Protein AF-T0ZGY7-F1 (afdb_monomer)

InterPro domains:
  IPR004468 CTP synthase [PTHR11550] (2-83)
  IPR029062 Class I glutamine amidotransferase-like [G3DSA:3.40.50.880] (34-83)
  IPR029062 Class I glutamine amidotransferase-like [SSF52317] (36-82)

Organism: NCBI:txid410659

Secondary structure (DSSP, 8-state):
---HHHHHHHHTT---PPP--HHHHHHHHHHHT--EEEEEEEEES--S-GGGGHHHHHHHHHHHHHHTEEEEEEEEEHHHH--

Structure (mmCIF, N/CA/C/O backbone):
data_AF-T0ZGY7-F1
#
_entry.id   AF-T0ZGY7-F1
#
loop_
_atom_site.group_PDB
_atom_site.id
_atom_site.type_symbol
_atom_site.label_atom_id
_atom_site.label_alt_id
_atom_site.label_comp_id
_atom_site.label_asym_id
_atom_site.label_entity_id
_atom_site.label_seq_id
_atom_site.pdbx_PDB_ins_code
_atom_site.Cartn_x
_atom_site.Cartn_y
_atom_site.Cartn_z
_atom_site.occupancy
_atom_site.B_iso_or_equiv
_atom_site.auth_seq_id
_atom_site.auth_comp_id
_atom_site.auth_asym_id
_atom_site.auth_atom_id
_atom_site.pdbx_PDB_model_num
ATOM 1 N N . ARG A 1 1 ? 5.250 8.295 -19.467 1.00 60.25 1 ARG A N 1
ATOM 2 C CA . ARG A 1 1 ? 6.491 7.489 -19.600 1.00 60.25 1 ARG A CA 1
ATOM 3 C C . ARG A 1 1 ? 7.595 8.418 -20.086 1.00 60.25 1 ARG A C 1
ATOM 5 O O . ARG A 1 1 ? 7.597 8.750 -21.257 1.00 60.25 1 ARG A O 1
ATOM 12 N N . GLN A 1 2 ? 8.457 8.885 -19.186 1.00 80.00 2 GLN A N 1
ATOM 13 C CA . GLN A 1 2 ? 9.455 9.931 -19.466 1.00 80.00 2 GLN A CA 1
ATOM 14 C C . GLN A 1 2 ? 10.836 9.366 -19.886 1.00 80.00 2 GLN A C 1
ATOM 16 O O . GLN A 1 2 ? 11.792 10.118 -19.999 1.00 80.00 2 GLN A O 1
ATOM 21 N N . ASN A 1 3 ? 10.966 8.044 -20.106 1.00 85.50 3 ASN A N 1
ATOM 22 C CA . ASN A 1 3 ? 12.212 7.343 -20.495 1.00 85.50 3 ASN A CA 1
ATOM 23 C C . ASN A 1 3 ? 13.436 7.596 -19.581 1.00 85.50 3 ASN A C 1
ATOM 25 O O . ASN A 1 3 ? 14.578 7.405 -20.005 1.00 85.50 3 ASN A O 1
ATOM 29 N N . LEU A 1 4 ? 13.205 8.025 -18.336 1.00 91.62 4 LEU A N 1
ATOM 30 C CA . LEU A 1 4 ? 14.248 8.379 -17.370 1.00 91.62 4 LEU A CA 1
ATOM 31 C C . LEU A 1 4 ? 15.169 7.194 -17.046 1.00 91.62 4 LEU A C 1
ATOM 33 O O . LEU A 1 4 ? 16.387 7.335 -17.034 1.00 91.62 4 LEU A O 1
ATOM 37 N N . ASP A 1 5 ? 14.585 6.015 -16.858 1.00 90.94 5 ASP A N 1
ATOM 38 C CA . ASP A 1 5 ? 15.284 4.747 -16.659 1.00 90.94 5 ASP A CA 1
ATOM 39 C C . ASP A 1 5 ? 16.304 4.477 -17.776 1.00 90.94 5 ASP A C 1
ATOM 41 O O . ASP A 1 5 ? 17.468 4.176 -17.513 1.00 90.94 5 ASP A O 1
ATOM 45 N N .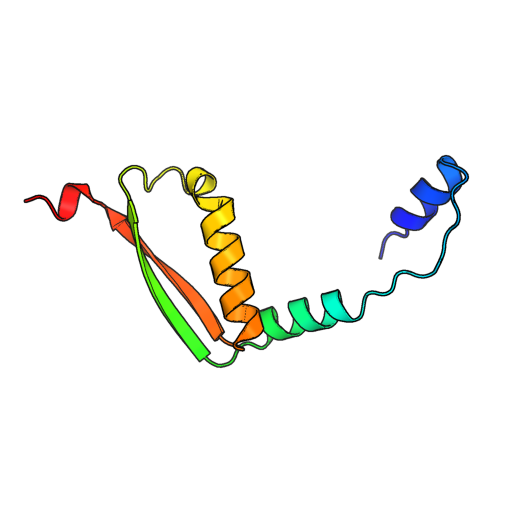 ARG A 1 6 ? 15.906 4.678 -19.037 1.00 89.81 6 ARG A N 1
ATOM 46 C CA . ARG A 1 6 ? 16.785 4.474 -20.195 1.00 89.81 6 ARG A CA 1
ATOM 47 C C . ARG A 1 6 ? 17.900 5.519 -20.286 1.00 89.81 6 ARG A C 1
ATOM 49 O O . ARG A 1 6 ? 18.996 5.189 -20.741 1.00 89.81 6 ARG A O 1
ATOM 56 N N . LEU A 1 7 ? 17.632 6.764 -19.890 1.00 92.38 7 LEU A N 1
ATOM 57 C CA . LEU A 1 7 ? 18.645 7.824 -19.836 1.00 92.38 7 LEU A CA 1
ATOM 58 C C . LEU A 1 7 ? 19.709 7.523 -18.775 1.00 92.38 7 LEU A C 1
ATOM 60 O O . LEU A 1 7 ? 20.898 7.596 -19.083 1.00 92.38 7 LEU A O 1
ATOM 64 N N . ILE A 1 8 ? 19.290 7.111 -17.575 1.00 93.81 8 ILE A N 1
ATOM 65 C CA . ILE A 1 8 ? 20.194 6.740 -16.478 1.00 93.81 8 ILE A CA 1
ATOM 66 C C . ILE A 1 8 ? 21.068 5.547 -16.883 1.00 93.81 8 ILE A C 1
ATOM 68 O O . ILE A 1 8 ? 22.289 5.618 -16.771 1.00 93.81 8 ILE A O 1
ATOM 72 N N . LEU A 1 9 ? 20.472 4.477 -17.424 1.00 94.38 9 LEU A N 1
ATOM 73 C CA . LEU A 1 9 ? 21.221 3.291 -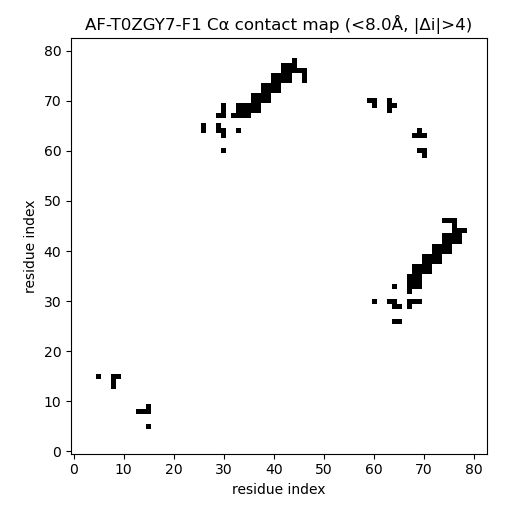17.861 1.00 94.38 9 LEU A CA 1
ATOM 74 C C . LEU A 1 9 ? 22.248 3.627 -18.950 1.00 94.38 9 LEU A C 1
ATOM 76 O O . LEU A 1 9 ? 23.368 3.122 -18.918 1.00 94.38 9 LEU A O 1
ATOM 80 N N . ARG A 1 10 ? 21.899 4.524 -19.882 1.00 93.56 10 ARG A N 1
ATOM 81 C CA . ARG A 1 10 ? 22.825 5.004 -20.916 1.00 93.56 10 ARG A CA 1
ATOM 82 C C . ARG A 1 10 ? 23.986 5.794 -20.319 1.00 93.56 10 ARG A C 1
ATOM 84 O O . ARG A 1 10 ? 25.126 5.552 -20.702 1.00 93.56 10 ARG A O 1
ATOM 91 N N . TYR A 1 11 ? 23.703 6.720 -19.404 1.00 96.12 11 TYR A N 1
ATOM 92 C CA . TYR A 1 11 ? 24.727 7.531 -18.742 1.00 96.12 11 TYR A CA 1
ATOM 93 C C . TYR A 1 11 ? 25.710 6.660 -17.952 1.00 96.12 11 TYR A C 1
ATOM 95 O O . TYR A 1 11 ? 26.922 6.831 -18.059 1.00 96.12 11 TYR A O 1
ATOM 103 N N . LEU A 1 12 ? 25.189 5.660 -17.239 1.00 97.25 12 LEU A N 1
ATOM 104 C CA . LEU A 1 12 ? 25.980 4.712 -16.455 1.00 97.25 12 LEU A CA 1
ATOM 105 C C . LEU A 1 12 ? 26.619 3.593 -17.298 1.00 97.25 12 LEU A C 1
ATOM 107 O O . LEU A 1 12 ? 27.298 2.735 -16.740 1.00 97.25 12 LEU A O 1
ATOM 111 N N . LYS A 1 13 ? 26.416 3.583 -18.626 1.00 95.94 13 LYS A N 1
ATOM 112 C CA . LYS A 1 13 ? 26.887 2.533 -19.551 1.00 95.94 13 LYS A CA 1
ATOM 113 C C . LYS A 1 13 ? 26.468 1.115 -19.123 1.00 95.94 13 LYS A C 1
ATOM 115 O O . LYS A 1 13 ? 27.206 0.153 -19.326 1.00 95.94 13 LYS A O 1
ATOM 120 N N . LEU A 1 14 ? 25.277 0.981 -18.540 1.00 96.00 14 LEU A N 1
ATOM 121 C CA . LEU A 1 14 ? 24.721 -0.294 -18.094 1.00 96.00 14 LEU A CA 1
ATOM 122 C C . LEU A 1 14 ? 23.854 -0.942 -19.187 1.00 96.00 14 LEU A C 1
ATOM 124 O O . LEU A 1 14 ? 23.233 -0.233 -19.988 1.00 96.00 14 LEU A O 1
ATOM 128 N N . PRO A 1 15 ? 23.747 -2.284 -19.210 1.00 91.75 15 PRO A N 1
ATOM 129 C CA . PRO A 1 15 ? 22.787 -2.975 -20.061 1.00 91.75 15 PRO A CA 1
ATOM 130 C C . PRO A 1 15 ? 21.365 -2.456 -19.823 1.00 91.75 15 PRO A C 1
ATOM 132 O O . PRO A 1 15 ? 20.948 -2.251 -18.684 1.00 91.75 15 PRO A O 1
ATOM 135 N N . SER A 1 16 ? 20.599 -2.277 -20.900 1.00 87.88 16 SER A N 1
ATOM 136 C CA . SER A 1 16 ? 19.216 -1.787 -20.841 1.00 87.88 16 SER A CA 1
ATOM 137 C C . SER A 1 16 ? 18.233 -2.850 -21.339 1.00 87.88 16 SER A C 1
ATOM 139 O O . SER A 1 16 ? 17.673 -2.715 -22.429 1.00 87.88 16 SER A O 1
ATOM 141 N N . PRO A 1 17 ? 18.037 -3.947 -20.581 1.00 88.12 17 PRO A N 1
ATOM 142 C CA . PRO A 1 17 ? 17.003 -4.914 -20.903 1.00 88.12 17 PRO A CA 1
ATOM 143 C C . PRO A 1 17 ? 15.620 -4.296 -20.681 1.00 88.12 17 PRO A C 1
ATOM 145 O O . PRO A 1 17 ? 15.426 -3.406 -19.850 1.00 88.12 17 PRO A O 1
ATOM 148 N N . GLN A 1 18 ? 14.626 -4.800 -21.404 1.00 86.62 18 GLN A N 1
ATOM 149 C CA . GLN A 1 18 ? 13.250 -4.367 -21.211 1.00 86.62 18 GLN A CA 1
ATOM 150 C C . GLN A 1 18 ? 12.746 -4.792 -19.821 1.00 86.62 18 GLN A C 1
ATOM 152 O O . GLN A 1 18 ? 12.810 -5.967 -19.454 1.00 86.62 18 GLN A O 1
ATOM 157 N N . ALA A 1 19 ? 12.220 -3.838 -19.049 1.00 87.69 19 ALA A N 1
ATOM 158 C CA . ALA A 1 19 ? 11.731 -4.104 -17.700 1.00 87.69 19 ALA A CA 1
ATOM 159 C C . ALA A 1 19 ? 10.527 -5.066 -17.708 1.00 87.69 19 ALA A C 1
ATOM 161 O O . ALA A 1 19 ? 9.499 -4.814 -18.348 1.00 87.69 19 ALA A O 1
ATOM 162 N N . LYS A 1 20 ? 10.624 -6.154 -16.935 1.00 91.50 20 LYS A N 1
ATOM 163 C CA . LYS A 1 20 ? 9.530 -7.112 -16.720 1.00 91.50 20 LYS A CA 1
ATOM 164 C C . LYS A 1 20 ? 8.557 -6.576 -15.669 1.00 91.50 20 LYS A C 1
ATOM 166 O O . LYS A 1 20 ? 8.632 -6.911 -14.495 1.00 91.50 20 LYS A O 1
ATOM 171 N N . LEU A 1 21 ? 7.608 -5.753 -16.104 1.00 93.00 21 LEU A N 1
ATOM 172 C CA . LEU A 1 21 ? 6.641 -5.090 -15.214 1.00 93.00 21 LEU A CA 1
ATOM 173 C C . LEU A 1 21 ? 5.388 -5.928 -14.899 1.00 93.00 21 LEU A C 1
ATOM 175 O O . LEU A 1 21 ? 4.429 -5.390 -14.359 1.00 93.00 21 LEU A O 1
ATOM 179 N N . GLY A 1 22 ? 5.355 -7.216 -15.255 1.00 95.75 22 GLY A N 1
ATOM 180 C CA . GLY A 1 22 ? 4.183 -8.085 -15.067 1.00 95.75 22 GLY A CA 1
ATOM 181 C C . GLY A 1 22 ? 3.657 -8.100 -13.623 1.00 95.75 22 GLY A C 1
ATOM 182 O O . GLY A 1 22 ? 2.509 -7.710 -13.412 1.00 95.75 22 GLY A O 1
ATOM 183 N N . PRO A 1 23 ? 4.493 -8.448 -12.625 1.00 93.12 23 PRO A N 1
ATOM 184 C CA . PRO A 1 23 ? 4.090 -8.436 -11.218 1.00 93.12 23 PRO A CA 1
ATOM 185 C C . PRO A 1 23 ? 3.633 -7.055 -10.740 1.00 93.12 23 PRO A C 1
ATOM 187 O O . PRO A 1 23 ? 2.668 -6.938 -9.992 1.00 93.12 23 PRO A O 1
ATOM 190 N N . TRP A 1 24 ? 4.286 -5.997 -11.224 1.00 93.94 24 TRP A N 1
ATOM 191 C CA . TRP A 1 24 ? 3.974 -4.629 -10.820 1.00 93.94 24 TRP A CA 1
ATOM 192 C C . TRP A 1 24 ? 2.628 -4.151 -11.364 1.00 93.94 24 TRP A C 1
ATOM 194 O O . TRP A 1 24 ? 1.820 -3.593 -10.629 1.00 93.94 24 TRP A O 1
ATOM 204 N N . LYS A 1 25 ? 2.327 -4.466 -12.629 1.00 94.94 25 LYS A N 1
ATOM 205 C CA . LYS A 1 25 ? 1.002 -4.228 -13.216 1.00 94.94 25 LYS A CA 1
ATOM 206 C C . LYS A 1 25 ? -0.091 -5.001 -12.478 1.00 94.94 25 LYS A C 1
ATOM 208 O O . LYS A 1 25 ? -1.168 -4.453 -12.268 1.00 94.94 25 LYS A O 1
ATOM 213 N N . ALA A 1 26 ? 0.184 -6.248 -12.092 1.00 94.19 26 ALA A N 1
ATOM 214 C CA . ALA A 1 26 ? -0.759 -7.062 -11.334 1.00 94.19 26 ALA A CA 1
ATOM 215 C C . ALA A 1 26 ? -1.044 -6.452 -9.956 1.00 94.19 26 ALA A C 1
ATOM 217 O O . ALA A 1 26 ? -2.208 -6.325 -9.587 1.00 94.19 26 ALA A O 1
ATOM 218 N N . LEU A 1 27 ? -0.010 -6.001 -9.233 1.00 93.88 27 LEU A N 1
ATOM 219 C CA . LEU A 1 27 ? -0.206 -5.316 -7.956 1.00 93.88 27 LEU A CA 1
ATOM 220 C C . LEU A 1 27 ? -1.049 -4.050 -8.126 1.00 93.88 27 LEU A C 1
ATOM 222 O O . LEU A 1 27 ? -2.047 -3.904 -7.429 1.00 93.88 27 LEU A O 1
ATOM 226 N N . VAL A 1 28 ? -0.687 -3.172 -9.069 1.00 94.31 28 VAL A N 1
ATOM 227 C CA . VAL A 1 28 ? -1.435 -1.928 -9.320 1.00 94.31 28 VAL A CA 1
ATOM 228 C C . VAL A 1 28 ? -2.898 -2.238 -9.629 1.00 94.31 28 VAL A C 1
ATOM 230 O O . VAL A 1 28 ? -3.778 -1.659 -9.006 1.00 94.31 28 VAL A O 1
ATOM 233 N N . SER A 1 29 ? -3.162 -3.201 -10.518 1.00 95.38 29 SER A N 1
ATOM 234 C CA . SER A 1 29 ? -4.526 -3.638 -10.838 1.00 95.38 29 SER A CA 1
ATOM 235 C C . SER A 1 29 ? -5.283 -4.130 -9.605 1.00 95.38 29 SER A C 1
ATOM 237 O O . SER A 1 29 ? -6.451 -3.799 -9.424 1.00 95.38 29 SER A O 1
ATOM 239 N N . ASN A 1 30 ? -4.639 -4.922 -8.750 1.00 94.50 30 ASN A N 1
ATOM 240 C CA . ASN A 1 30 ? -5.269 -5.455 -7.548 1.00 94.50 30 ASN A CA 1
ATOM 241 C C . ASN A 1 30 ? -5.596 -4.363 -6.520 1.00 94.50 30 ASN A C 1
ATOM 243 O O . ASN A 1 30 ? -6.637 -4.433 -5.871 1.00 94.50 30 ASN A O 1
ATOM 247 N N . VAL A 1 31 ? -4.735 -3.348 -6.397 1.00 93.44 31 VAL A N 1
ATOM 248 C CA . VAL A 1 31 ? -4.981 -2.174 -5.548 1.00 93.44 31 VAL A CA 1
ATOM 249 C C . VAL A 1 31 ? -6.143 -1.343 -6.101 1.00 93.44 31 VAL A C 1
ATOM 251 O O . VAL A 1 31 ? -7.057 -0.991 -5.358 1.00 93.44 31 VAL A O 1
ATOM 254 N N . THR A 1 32 ? -6.144 -1.040 -7.404 1.00 93.69 32 THR A N 1
ATOM 255 C CA . THR A 1 32 ? -7.145 -0.143 -8.008 1.00 93.69 32 THR A CA 1
ATOM 256 C C . THR A 1 32 ? -8.520 -0.790 -8.151 1.00 93.69 32 THR A C 1
ATOM 258 O O . THR A 1 32 ? -9.529 -0.100 -8.035 1.00 93.69 32 THR A O 1
ATOM 261 N N . ASN A 1 33 ? -8.572 -2.104 -8.389 1.00 95.25 33 ASN A N 1
ATOM 262 C CA . ASN A 1 33 ? -9.805 -2.837 -8.699 1.00 95.25 33 ASN A CA 1
ATOM 263 C C . ASN A 1 33 ? -10.347 -3.660 -7.517 1.00 95.25 33 ASN A C 1
ATOM 265 O O . ASN A 1 33 ? -11.195 -4.535 -7.715 1.00 95.25 33 ASN A O 1
ATOM 269 N N . ALA A 1 34 ? -9.858 -3.421 -6.297 1.00 94.25 34 ALA A N 1
ATOM 270 C CA . ALA A 1 34 ? -10.371 -4.072 -5.097 1.00 94.25 34 ALA A CA 1
ATOM 271 C C . ALA A 1 34 ? -11.884 -3.826 -4.937 1.00 94.25 34 ALA A C 1
ATOM 273 O O . ALA A 1 34 ? -12.348 -2.687 -5.000 1.00 94.25 34 ALA A O 1
ATOM 274 N N . LYS A 1 35 ? -12.655 -4.902 -4.731 1.00 93.44 35 LYS A N 1
ATOM 275 C CA . LYS A 1 35 ? -14.133 -4.859 -4.681 1.00 93.44 35 LYS A CA 1
ATOM 276 C C . LYS A 1 35 ? -14.703 -4.851 -3.268 1.00 93.44 35 LYS A C 1
ATOM 278 O O . LYS A 1 35 ? -15.860 -4.500 -3.074 1.00 93.44 35 LYS A O 1
ATOM 283 N N . ARG A 1 36 ? -13.915 -5.309 -2.301 1.00 95.81 36 ARG A N 1
ATOM 284 C CA . ARG A 1 36 ? -14.299 -5.398 -0.890 1.00 95.81 36 ARG A CA 1
ATOM 285 C C . ARG A 1 36 ? -13.528 -4.354 -0.105 1.00 95.81 36 ARG A C 1
ATOM 287 O O . ARG A 1 36 ? -12.418 -4.014 -0.501 1.00 95.81 36 ARG A O 1
ATOM 294 N N . THR A 1 37 ? -14.079 -3.904 1.012 1.00 97.19 37 THR A N 1
ATOM 295 C CA . THR A 1 37 ? -13.376 -3.031 1.956 1.00 97.19 37 THR A CA 1
ATOM 296 C C . THR A 1 37 ? -13.319 -3.724 3.308 1.00 97.19 37 THR A C 1
ATOM 298 O O . THR A 1 37 ? -14.305 -4.320 3.733 1.00 97.19 37 THR A O 1
ATOM 301 N N . VAL A 1 38 ? -12.160 -3.670 3.955 1.00 97.25 38 VAL A N 1
ATOM 302 C CA . VAL A 1 38 ? -11.946 -4.143 5.323 1.00 97.25 38 VAL A CA 1
ATOM 303 C C . VAL A 1 38 ? -11.499 -2.950 6.149 1.00 97.25 38 VAL A C 1
ATOM 305 O O . VAL A 1 38 ? -10.505 -2.311 5.804 1.00 97.25 38 VAL A O 1
ATOM 308 N N . SER A 1 39 ? -12.231 -2.660 7.219 1.00 97.44 39 SER A N 1
ATOM 309 C CA . SER A 1 39 ? -11.851 -1.634 8.188 1.00 97.44 39 SER A CA 1
ATOM 310 C C . SER A 1 39 ? -10.982 -2.247 9.281 1.00 97.44 39 SER A C 1
ATOM 312 O O . SER A 1 39 ? -11.304 -3.316 9.800 1.00 97.44 39 SER A O 1
ATOM 314 N N . ILE A 1 40 ? -9.875 -1.587 9.611 1.00 95.69 40 ILE A N 1
ATOM 315 C CA . ILE A 1 40 ? -8.924 -2.007 10.642 1.00 95.69 40 ILE A CA 1
ATOM 316 C C . ILE A 1 40 ? -8.701 -0.825 11.582 1.00 95.69 40 ILE A C 1
ATOM 318 O O . ILE A 1 40 ? -8.254 0.231 11.141 1.00 95.69 40 ILE A O 1
ATOM 322 N N . GLY A 1 41 ? -8.995 -1.018 12.867 1.00 93.56 41 GLY A N 1
ATOM 323 C CA . GLY A 1 41 ? -8.647 -0.064 13.916 1.00 93.56 41 GLY A CA 1
ATOM 324 C C . GLY A 1 41 ? -7.175 -0.196 14.305 1.00 93.56 41 GLY A C 1
ATOM 325 O O . GLY A 1 41 ? -6.736 -1.293 14.651 1.00 93.56 41 GLY A O 1
ATOM 326 N N . ILE A 1 42 ? -6.418 0.898 14.256 1.00 90.44 42 ILE A N 1
ATOM 327 C CA . ILE A 1 42 ? -5.053 0.986 14.779 1.00 90.44 42 ILE A CA 1
ATOM 328 C C . ILE A 1 42 ? -5.093 1.821 16.053 1.00 90.44 42 ILE A C 1
ATOM 330 O O . ILE A 1 42 ? -5.344 3.022 16.005 1.00 90.44 42 ILE A O 1
ATOM 334 N N . VAL A 1 43 ? -4.818 1.169 17.182 1.00 90.38 43 VAL A N 1
ATOM 335 C CA . VAL A 1 43 ? -4.662 1.831 18.480 1.00 90.38 43 VAL A CA 1
ATOM 336 C C . VAL A 1 43 ? -3.205 2.250 18.640 1.00 90.38 43 VAL A C 1
ATOM 338 O O . VAL A 1 43 ? -2.307 1.408 18.552 1.00 90.38 43 VAL A O 1
ATOM 341 N N . GLY A 1 44 ? -2.956 3.538 18.856 1.00 86.69 44 GLY A N 1
ATOM 342 C CA . GLY A 1 44 ? -1.603 4.074 18.956 1.00 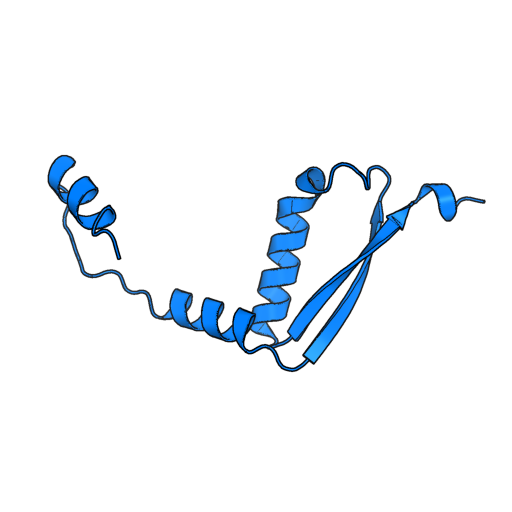86.69 44 GLY A CA 1
ATOM 343 C C . GLY A 1 44 ? -1.503 5.260 19.904 1.00 86.69 44 GLY A C 1
ATOM 344 O O . GLY A 1 44 ? -2.464 5.993 20.095 1.00 86.69 44 GLY A O 1
ATOM 345 N N . LYS A 1 45 ? -0.304 5.451 20.463 1.00 79.88 45 LYS A N 1
ATOM 346 C CA . LYS A 1 45 ? 0.022 6.565 21.367 1.00 79.88 45 LYS A CA 1
ATOM 347 C C . LYS A 1 45 ? 0.328 7.876 20.638 1.00 79.88 45 LYS A C 1
ATOM 349 O O . LYS A 1 45 ? 0.201 8.949 21.206 1.00 79.88 45 LYS A O 1
ATOM 354 N N . TYR A 1 46 ? 0.778 7.789 19.386 1.00 74.38 46 TYR A N 1
ATOM 355 C CA . TYR A 1 46 ? 1.184 8.943 18.580 1.00 74.38 46 TYR A CA 1
ATOM 356 C C . TYR A 1 46 ? 0.462 8.909 17.243 1.00 74.38 46 TYR A C 1
ATOM 358 O O . TYR A 1 46 ? 1.027 8.516 16.223 1.00 74.38 46 TYR A O 1
ATOM 366 N N . ILE A 1 47 ? -0.811 9.277 17.270 1.00 72.50 47 ILE A N 1
ATOM 367 C CA . ILE A 1 47 ? -1.676 9.224 16.092 1.00 72.50 47 ILE A CA 1
ATOM 368 C C . ILE A 1 47 ? -1.306 10.307 15.077 1.00 72.50 47 ILE A C 1
ATOM 370 O O . ILE A 1 47 ? -1.315 10.058 13.877 1.00 72.50 47 ILE A O 1
ATOM 374 N N . ASP A 1 48 ? -0.887 11.478 15.560 1.00 71.06 48 ASP A N 1
ATOM 375 C CA . ASP A 1 48 ? -0.577 12.640 14.719 1.00 71.06 48 ASP A CA 1
ATOM 376 C C . ASP A 1 48 ? 0.631 12.418 13.797 1.00 71.06 48 ASP A C 1
ATOM 378 O O . ASP A 1 48 ? 0.765 13.070 12.760 1.00 71.06 48 ASP A O 1
ATOM 382 N N . LEU A 1 49 ? 1.510 11.466 14.136 1.00 74.81 49 LEU A N 1
ATOM 383 C CA . LEU A 1 49 ? 2.675 11.112 13.330 1.00 74.81 49 LEU A CA 1
ATOM 384 C C . LEU A 1 49 ? 2.439 9.797 12.581 1.00 74.81 49 LEU A C 1
ATOM 386 O O . LEU A 1 49 ? 3.055 8.768 12.868 1.00 74.81 49 LEU A O 1
ATOM 390 N N . HIS A 1 50 ? 1.577 9.854 11.567 1.00 69.38 50 HIS A N 1
ATOM 391 C CA . HIS A 1 50 ? 1.262 8.718 10.692 1.00 69.38 50 HIS A CA 1
ATOM 392 C C . HIS A 1 50 ? 2.513 8.082 10.049 1.00 69.38 50 HIS A C 1
ATOM 394 O O . HIS A 1 50 ? 2.537 6.874 9.797 1.00 69.38 50 HIS A O 1
ATOM 400 N N . ASP A 1 51 ? 3.576 8.864 9.827 1.00 79.38 51 ASP A N 1
ATOM 401 C CA . ASP A 1 51 ? 4.839 8.384 9.254 1.00 79.38 51 ASP A CA 1
ATOM 402 C C . ASP A 1 51 ? 5.541 7.337 10.130 1.00 79.38 51 ASP A C 1
ATOM 404 O O . ASP A 1 51 ? 6.179 6.425 9.596 1.00 79.38 51 ASP A O 1
ATOM 408 N N . SER A 1 52 ? 5.343 7.376 11.453 1.00 84.19 52 SER A N 1
ATOM 409 C CA . SER A 1 52 ? 5.847 6.349 12.379 1.00 84.19 52 SER A CA 1
ATOM 410 C C . SER A 1 52 ? 5.331 4.948 12.037 1.00 84.19 52 SER A C 1
ATOM 412 O O . SER A 1 52 ? 5.979 3.947 12.341 1.00 84.19 52 SER A O 1
ATOM 414 N N . TYR A 1 53 ? 4.181 4.868 11.365 1.00 88.00 53 TYR A N 1
ATOM 415 C CA . TYR A 1 53 ? 3.506 3.627 11.005 1.00 88.00 53 TYR A CA 1
ATOM 416 C C . TYR A 1 53 ? 3.588 3.316 9.508 1.00 88.00 53 TYR A C 1
ATOM 418 O O . TYR A 1 53 ? 2.935 2.381 9.043 1.00 88.00 53 TYR A O 1
ATOM 426 N N . LYS A 1 54 ? 4.401 4.044 8.730 1.00 90.44 54 LYS A N 1
ATOM 427 C CA . LYS A 1 54 ? 4.428 3.916 7.266 1.00 90.44 54 LYS A CA 1
ATOM 428 C C . LYS A 1 54 ? 4.616 2.472 6.800 1.00 90.44 54 LYS A C 1
ATOM 430 O O . LYS A 1 54 ? 3.821 1.977 6.006 1.00 90.44 54 LYS A O 1
ATOM 435 N N . SER A 1 55 ? 5.605 1.765 7.342 1.00 93.38 55 SER A N 1
ATOM 436 C CA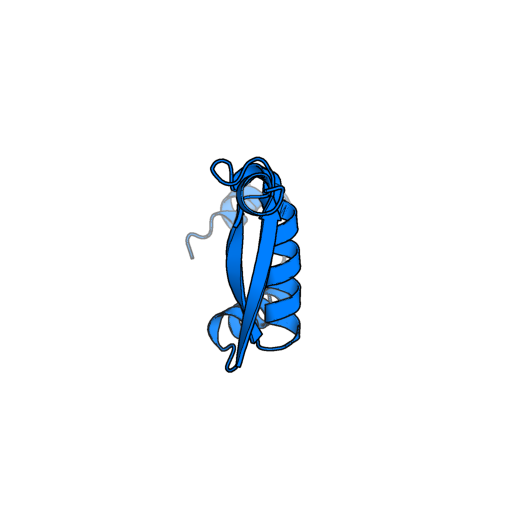 . SER A 1 55 ? 5.871 0.365 6.981 1.00 93.38 55 SER A CA 1
ATOM 437 C C . SER A 1 55 ? 4.707 -0.576 7.313 1.00 93.38 55 SER A C 1
ATOM 439 O O . SER A 1 55 ? 4.441 -1.511 6.558 1.00 93.38 55 SER A O 1
ATOM 441 N N . LEU A 1 56 ? 3.984 -0.322 8.409 1.00 92.38 56 LEU A N 1
ATOM 442 C CA . LEU A 1 56 ? 2.797 -1.090 8.791 1.00 92.38 56 LEU A CA 1
ATOM 443 C C . LEU A 1 56 ? 1.654 -0.858 7.794 1.00 92.38 56 LEU A C 1
ATOM 445 O O . LEU A 1 56 ? 1.049 -1.813 7.307 1.00 92.38 56 LEU A O 1
ATOM 449 N N . ILE A 1 57 ? 1.398 0.406 7.450 1.00 93.00 57 ILE A N 1
ATOM 450 C CA . ILE A 1 57 ? 0.363 0.806 6.489 1.00 93.00 57 ILE A CA 1
ATOM 451 C C . ILE A 1 57 ? 0.636 0.184 5.111 1.00 93.00 57 ILE A C 1
ATOM 453 O O . ILE A 1 57 ? -0.283 -0.336 4.472 1.00 93.00 57 ILE A O 1
ATOM 457 N N . GLU A 1 58 ? 1.895 0.178 4.662 1.00 95.00 58 GLU A N 1
ATOM 458 C CA . GLU A 1 58 ? 2.286 -0.449 3.392 1.00 95.00 58 GLU A CA 1
ATOM 459 C C . GLU A 1 58 ? 2.095 -1.971 3.418 1.00 95.00 58 GLU A C 1
ATOM 461 O O . GLU A 1 58 ? 1.555 -2.545 2.470 1.00 95.00 58 GLU A O 1
ATOM 466 N N . ALA A 1 59 ? 2.460 -2.638 4.519 1.00 96.25 59 ALA A N 1
ATOM 467 C CA . ALA A 1 59 ? 2.252 -4.077 4.672 1.00 96.25 59 ALA A CA 1
ATOM 468 C C . ALA A 1 59 ? 0.760 -4.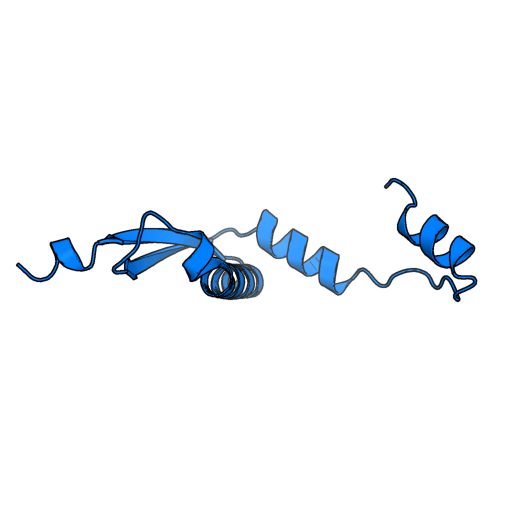453 4.614 1.00 96.25 59 ALA A C 1
ATOM 470 O O . ALA A 1 59 ? 0.382 -5.386 3.898 1.00 96.25 59 ALA A O 1
ATOM 471 N N . LEU A 1 60 ? -0.100 -3.698 5.306 1.00 96.12 60 LEU A N 1
ATOM 472 C CA . LEU A 1 60 ? -1.553 -3.888 5.258 1.00 96.12 60 LEU A CA 1
ATOM 473 C C . LEU A 1 60 ? -2.110 -3.624 3.855 1.00 96.12 60 LEU A C 1
ATOM 475 O O . LEU A 1 60 ? -2.918 -4.406 3.355 1.00 96.12 60 LEU A O 1
ATOM 479 N N . SER A 1 61 ? -1.633 -2.579 3.179 1.00 94.75 61 SER A N 1
ATOM 480 C CA . SER A 1 61 ? -2.037 -2.261 1.805 1.00 94.75 61 SER A CA 1
ATOM 481 C C . SER A 1 61 ? -1.654 -3.375 0.826 1.00 94.75 61 SER A C 1
ATOM 483 O O . SER A 1 61 ? -2.464 -3.768 -0.017 1.00 94.75 61 SER A O 1
ATOM 485 N N . HIS A 1 62 ? -0.457 -3.950 0.967 1.00 95.69 62 HIS A N 1
ATOM 486 C CA . HIS A 1 62 ? -0.011 -5.103 0.181 1.00 95.69 62 HIS A CA 1
ATOM 487 C C . HIS A 1 62 ? -0.867 -6.349 0.443 1.00 95.69 62 HIS A C 1
ATOM 489 O O . HIS A 1 62 ? -1.234 -7.056 -0.502 1.00 95.69 62 HIS A O 1
ATOM 495 N N . ALA A 1 63 ? -1.224 -6.613 1.703 1.00 96.00 63 ALA A N 1
ATOM 496 C CA . ALA A 1 63 ? -2.120 -7.711 2.060 1.00 96.00 63 ALA A CA 1
ATOM 497 C C . ALA A 1 63 ? -3.520 -7.510 1.454 1.00 96.00 63 ALA A C 1
ATOM 499 O O . ALA A 1 63 ? -4.069 -8.426 0.837 1.00 96.00 63 ALA A O 1
ATOM 500 N N . GLY A 1 64 ? -4.058 -6.291 1.546 1.00 96.44 64 GLY A N 1
ATOM 501 C CA . GLY A 1 64 ? -5.320 -5.902 0.922 1.00 96.44 64 GLY A CA 1
ATOM 502 C C . GLY A 1 64 ? -5.310 -6.132 -0.587 1.00 96.44 64 GLY A C 1
ATOM 503 O O . GLY A 1 64 ? -6.170 -6.843 -1.116 1.00 96.44 64 GLY A O 1
ATOM 504 N N . ALA A 1 65 ? -4.276 -5.641 -1.275 1.00 95.50 65 ALA A N 1
ATOM 505 C CA . ALA A 1 65 ? -4.084 -5.870 -2.703 1.00 95.50 65 ALA A CA 1
ATOM 506 C C . ALA A 1 65 ? -4.068 -7.371 -3.034 1.00 95.50 65 ALA A C 1
ATOM 508 O O . ALA A 1 65 ? -4.760 -7.827 -3.941 1.00 95.50 65 ALA A O 1
ATOM 509 N N . ARG A 1 66 ? -3.333 -8.183 -2.267 1.00 94.75 66 ARG A N 1
ATOM 510 C CA . ARG A 1 66 ? -3.253 -9.634 -2.495 1.00 94.75 66 ARG A CA 1
ATOM 511 C C . ARG A 1 66 ? -4.604 -10.349 -2.356 1.00 94.75 66 ARG A C 1
ATOM 513 O O . ARG A 1 66 ? -4.801 -11.367 -3.027 1.00 94.75 66 ARG A O 1
ATOM 520 N N . LEU A 1 67 ? -5.494 -9.834 -1.506 1.00 95.19 67 LEU A N 1
ATOM 521 C CA . LEU A 1 67 ? -6.822 -10.384 -1.204 1.00 95.19 67 LEU A CA 1
ATOM 522 C C . LEU A 1 67 ? -7.964 -9.744 -2.019 1.00 95.19 67 LEU A C 1
ATOM 524 O O . LEU A 1 67 ? -9.122 -10.167 -1.904 1.00 95.19 67 LEU A O 1
ATOM 528 N N . GLY A 1 68 ? -7.656 -8.744 -2.852 1.00 95.00 68 GLY A N 1
ATOM 529 C CA . GLY A 1 68 ? -8.651 -7.983 -3.612 1.00 95.00 68 GLY A CA 1
ATOM 530 C C . GLY A 1 68 ? -9.560 -7.129 -2.722 1.00 95.00 68 GLY A C 1
ATOM 531 O O . GLY A 1 68 ? -10.737 -6.933 -3.048 1.00 95.00 68 GLY A O 1
ATOM 532 N N . SER A 1 69 ? -9.024 -6.657 -1.596 1.00 96.69 69 SER A N 1
ATOM 533 C CA . SER A 1 69 ? -9.724 -5.853 -0.598 1.00 96.69 69 SER A CA 1
ATOM 534 C C . SER A 1 69 ? -8.998 -4.529 -0.362 1.00 96.69 69 SER A C 1
ATOM 536 O O . SER A 1 69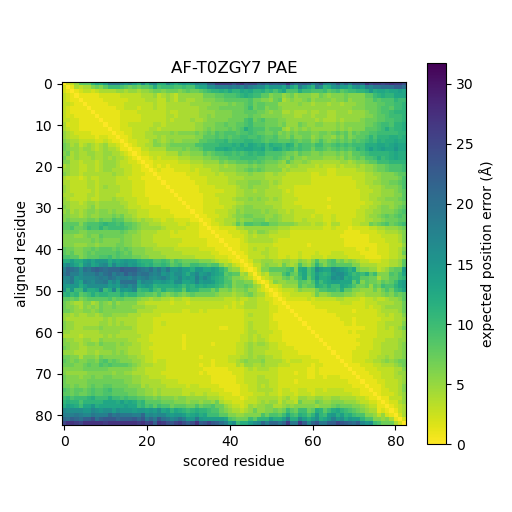 ? -7.782 -4.490 -0.202 1.00 96.69 69 SER A O 1
ATOM 538 N N . ARG A 1 70 ? -9.746 -3.432 -0.301 1.00 96.62 70 ARG A N 1
ATOM 539 C CA . ARG A 1 70 ? -9.259 -2.132 0.148 1.00 96.62 70 ARG A CA 1
ATOM 540 C C . ARG A 1 70 ? -9.168 -2.146 1.669 1.00 96.62 70 ARG A C 1
ATOM 542 O O . ARG A 1 70 ? -10.131 -2.527 2.328 1.00 96.62 70 ARG A O 1
ATOM 549 N N . VAL A 1 71 ? -8.035 -1.726 2.215 1.00 96.75 71 VAL A N 1
ATOM 550 C CA . VAL A 1 71 ? -7.883 -1.529 3.658 1.00 96.75 71 VAL A CA 1
ATOM 551 C C . VAL A 1 71 ? -8.269 -0.091 3.992 1.00 96.75 71 VAL A C 1
ATOM 553 O O . VAL A 1 71 ? -7.724 0.839 3.403 1.00 96.75 71 VAL A O 1
ATOM 556 N N . SER A 1 72 ? -9.225 0.075 4.903 1.00 96.12 72 SER A N 1
ATOM 557 C CA . SER A 1 72 ? -9.575 1.352 5.529 1.00 96.12 72 SER A CA 1
ATOM 558 C C . SER A 1 72 ? -9.004 1.349 6.940 1.00 96.12 72 SER A C 1
ATOM 560 O O . SER A 1 72 ? -9.252 0.400 7.682 1.00 96.12 72 SER A O 1
ATOM 562 N N . LEU A 1 73 ? -8.214 2.358 7.296 1.00 93.62 73 LEU A N 1
ATOM 563 C CA . LEU A 1 73 ? -7.609 2.456 8.623 1.00 93.62 73 LEU A CA 1
ATOM 564 C C . LEU A 1 73 ? -8.380 3.469 9.457 1.00 93.62 73 LEU A C 1
ATOM 566 O O . LEU A 1 73 ? -8.504 4.621 9.051 1.00 93.62 73 LEU A O 1
ATOM 570 N N . GLU A 1 74 ? -8.855 3.023 10.611 1.00 92.38 74 GLU A N 1
ATOM 571 C CA . GLU A 1 74 ? -9.428 3.875 11.648 1.00 92.38 74 GLU A CA 1
ATOM 572 C C . GLU A 1 74 ? -8.379 4.041 12.739 1.00 92.38 74 GLU A C 1
ATOM 574 O O . GLU A 1 74 ? -7.863 3.051 13.259 1.00 92.38 74 GLU A O 1
ATOM 579 N N . TRP A 1 75 ? -8.029 5.275 13.069 1.00 89.75 75 TRP A N 1
ATOM 580 C CA . TRP A 1 75 ? -7.032 5.542 14.094 1.00 89.75 75 TRP A CA 1
ATOM 581 C C . TRP A 1 75 ? -7.709 5.799 15.430 1.00 89.75 75 TRP A C 1
ATOM 583 O O . TRP A 1 75 ? -8.685 6.541 15.498 1.00 89.75 75 TRP A O 1
ATOM 593 N N . ILE A 1 76 ? -7.194 5.165 16.477 1.00 89.75 76 ILE A N 1
ATOM 594 C CA . ILE A 1 76 ? -7.772 5.203 17.814 1.00 89.75 76 ILE A CA 1
ATOM 595 C C . ILE A 1 76 ? -6.676 5.631 18.785 1.00 89.75 76 ILE A C 1
ATOM 597 O O . ILE A 1 76 ? -5.602 5.020 18.815 1.00 89.75 76 ILE A O 1
ATOM 601 N N . ASP A 1 77 ? -6.950 6.670 19.571 1.00 88.19 77 ASP A N 1
ATOM 602 C CA . ASP A 1 77 ? -6.029 7.104 20.614 1.00 88.19 77 ASP A CA 1
ATOM 603 C C . ASP A 1 77 ? -5.985 6.058 21.724 1.00 88.19 77 ASP A C 1
ATOM 605 O O . ASP A 1 77 ? -7.018 5.691 22.291 1.00 88.19 77 ASP A O 1
ATOM 609 N N . SER A 1 78 ? -4.790 5.572 22.054 1.00 87.94 78 SER A N 1
ATOM 610 C CA . SER A 1 78 ? -4.633 4.705 23.221 1.00 87.94 78 SER A CA 1
ATOM 611 C C . SER A 1 78 ? -5.029 5.406 24.524 1.00 87.94 78 SER A C 1
ATOM 613 O O . SER A 1 78 ? -5.551 4.746 25.418 1.00 87.94 78 SER A O 1
ATOM 615 N N . GLU A 1 79 ? -4.837 6.726 24.632 1.00 84.88 79 GLU A N 1
ATOM 616 C CA . GLU A 1 79 ? -5.159 7.486 25.848 1.00 84.88 79 GLU A CA 1
ATOM 617 C C . GLU A 1 79 ? -6.675 7.622 26.076 1.00 84.88 79 GLU A C 1
ATOM 619 O O . GLU A 1 79 ? -7.125 7.766 27.214 1.00 84.88 79 GLU A O 1
ATOM 624 N N . GLU A 1 80 ? -7.493 7.520 25.023 1.00 81.94 80 GLU A N 1
ATOM 625 C CA . GLU A 1 80 ? -8.955 7.515 25.151 1.00 81.94 80 GLU A CA 1
ATOM 626 C C . GLU A 1 80 ? -9.502 6.197 25.726 1.00 81.94 80 GLU A C 1
ATOM 628 O O . GLU A 1 80 ? -10.605 6.188 26.276 1.00 81.94 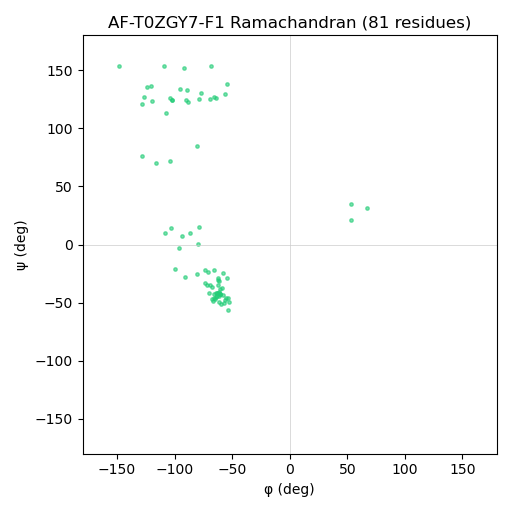80 GLU A O 1
ATOM 633 N N . ILE A 1 81 ? -8.740 5.100 25.626 1.00 79.88 81 ILE A N 1
ATOM 634 C CA . ILE A 1 81 ? -9.158 3.755 26.053 1.00 79.88 81 ILE A CA 1
ATOM 635 C C . ILE A 1 81 ? -8.781 3.462 27.516 1.00 79.88 81 ILE A C 1
ATOM 637 O O . ILE A 1 81 ? -9.468 2.684 28.170 1.00 79.88 81 ILE A O 1
ATOM 641 N N . GLU A 1 82 ? -7.722 4.072 28.053 1.00 71.94 82 GLU A N 1
ATOM 642 C CA . GLU A 1 82 ? -7.213 3.800 29.413 1.00 71.94 82 GLU A CA 1
ATOM 643 C C . GLU A 1 82 ? -8.010 4.477 30.557 1.00 71.94 82 GLU A C 1
ATOM 645 O O . GLU A 1 82 ?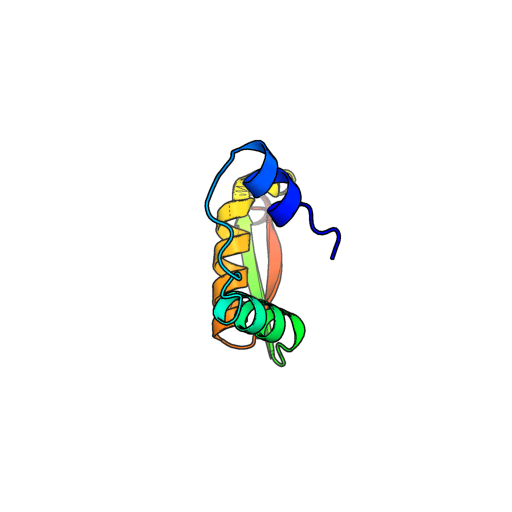 -7.529 4.537 31.690 1.00 71.94 82 GLU A O 1
ATOM 650 N N . LYS A 1 83 ? -9.224 4.978 30.295 1.00 55.91 83 LYS A N 1
ATOM 651 C CA . LYS A 1 83 ? -10.090 5.620 31.304 1.00 55.91 83 LYS A CA 1
ATOM 652 C C . LYS A 1 83 ? -10.932 4.645 32.123 1.00 55.91 83 LYS A C 1
ATOM 654 O O . LYS A 1 83 ? -11.478 3.681 31.545 1.00 55.91 83 LYS A O 1
#

Radius of gyration: 19.06 Å; Cα contacts (8 Å, |Δi|>4): 73; chains: 1; bounding box: 41×23×52 Å

Sequence (83 aa):
RQNLDRLILRYLKLPSPQAKLGPWKALVSNVTNAKRTVSIGIVGKYIDLHDSYKSLIEALSHAGARLGSRVSLEWIDSEEIEK

Mean predicted aligned error: 5.62 Å

Nearest PDB structures (foldseek):
  2ad5-assembly1_A  TM=9.570E-01  e=3.824E-06  Escherichia coli K-12
  2ad5-assembly3_B  TM=9.504E-01  e=1.058E-05  Escherichia coli K-12
  5tkv-assembly1_A  TM=9.538E-01  e=1.702E-05  Escherichia coli K-12
  8i9o-assembly1_B  TM=9.357E-01  e=2.558E-05  Escherichia coli 'BL21-Gold(DE3)pLysS AG'
  8fvd-assembly1_A-2  TM=9.412E-01  e=3.844E-05  Escherichia coli

pLDDT: mean 89.93, std 8.39, range [55.91, 97.44]

Foldseek 3Di:
DPCVVVVVCVVVVHDDDDDPCPVVVLLVCLLVQQDAEDEDEDEDQCQVPCVVCVVVVVVVSSVCSVVSYHYHYDYHYNVVVVD

Solvent-accessible surface area (backbone atoms only — not comparable to full-atom values): 5070 Å² total; per-residue (Å²): 137,85,58,58,70,60,52,51,28,56,75,72,71,45,87,79,75,84,80,86,50,63,69,58,54,51,48,53,49,26,55,75,66,34,82,44,77,45,80,44,80,45,75,34,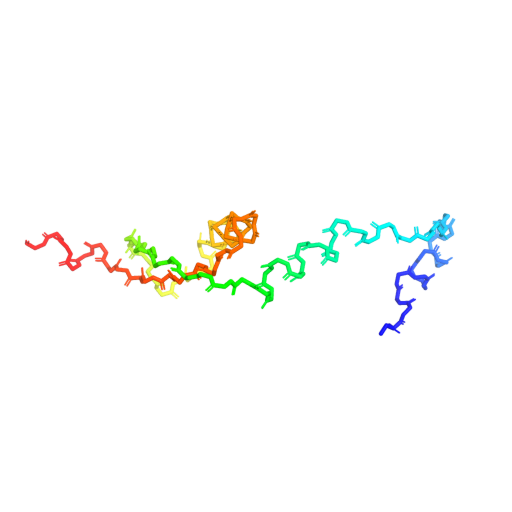89,61,69,91,50,58,73,84,43,43,72,58,55,50,52,50,46,52,52,18,24,75,71,36,24,41,68,42,80,43,83,38,60,43,77,75,66,77,112